Protein AF-A0A8C7XCG1-F1 (afdb_monomer)

Sequence (79 aa):
FCYNSLQNLGINPANIGFSTLTMESDKFICVREKVGEQAQVVIIDMADPNNPIRRPISADSAIMNPASKVIALKGKTPF

Organism: NCBI:txid183150

Foldseek 3Di:
DPQVLVVVLVDDNVQPDPQAWDDPELQWIWGWDQDPNFTWIWIAGNVHRNDIDIGRDAASDWDADHPDRDIDGHHDDPD

Secondary structure (DSSP, 8-state):
-HHHHHHHTT--GGG-STTTEE-SSSSEEEEEEEETTEEEEEEEETTSTTS-EEE---EEEEEE-SSSS-EEEEE----

Nearest PDB structures (foldseek):
  1bpo-assembly1_B  TM=1.001E+00  e=3.719E-10  Rattus norvegicus
  5ods-assembly1_A  TM=1.003E+00  e=3.950E-10  Mus musculus
  5ods-assembly2_B  TM=1.003E+00  e=5.024E-10  Mus musculus
  3iyv-assembly1_A  TM=1.001E+00  e=3.053E-09  Bos taurus
  6qnp-assembly3_C  TM=9.935E-01  e=2.128E-09  Homo sapiens

Mean predicted aligned error: 3.78 Å

pLDDT: mean 91.34, std 8.66, range [52.0, 96.88]

Radius of gyration: 12.04 Å; Cα contacts (8 Å, |Δi|>4): 136; chains: 1; bounding box: 28×27×35 Å

Solvent-accessible surface area (backbone atoms only — not comparable to full-atom values): 4760 Å² total; per-residue (Å²): 123,65,72,67,57,42,45,77,71,71,46,59,73,89,34,71,40,84,87,30,35,38,65,78,41,87,47,44,40,33,32,44,47,67,62,87,90,46,45,24,36,36,41,29,38,60,92,46,58,91,65,58,46,75,42,87,43,73,56,72,41,59,49,57,49,66,85,54,103,46,74,51,69,42,66,66,72,96,118

Structure (mmCIF, N/CA/C/O backbone):
data_AF-A0A8C7XCG1-F1
#
_entry.id   AF-A0A8C7XCG1-F1
#
loop_
_atom_site.group_PDB
_atom_site.id
_atom_site.type_symbol
_atom_site.label_atom_id
_atom_site.label_alt_id
_atom_site.label_comp_id
_atom_site.label_asym_id
_atom_site.label_entity_id
_atom_site.label_seq_id
_atom_site.pdbx_PDB_ins_code
_atom_site.Cartn_x
_atom_site.Cartn_y
_atom_site.Cartn_z
_atom_site.occupancy
_atom_site.B_iso_or_equiv
_atom_site.auth_seq_id
_atom_site.auth_comp_id
_atom_site.auth_asym_id
_atom_site.auth_atom_id
_atom_site.pdbx_PDB_model_num
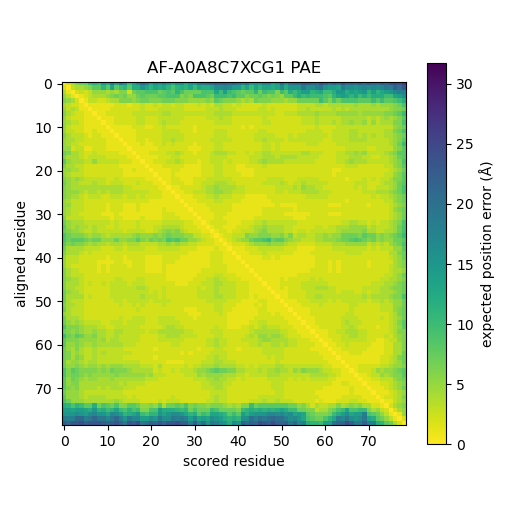ATOM 1 N N . PHE A 1 1 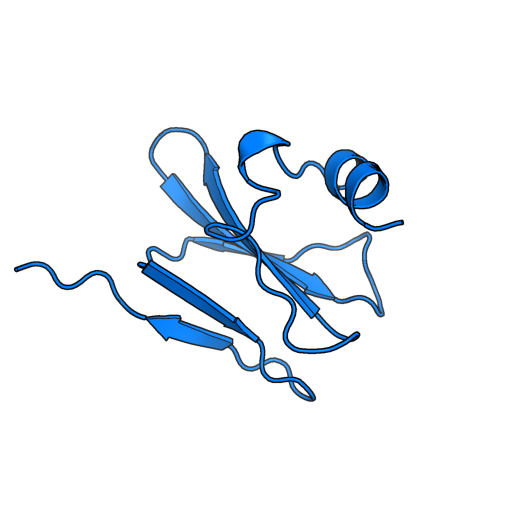? 14.099 8.793 -5.026 1.00 52.00 1 PHE A N 1
ATOM 2 C CA . PHE A 1 1 ? 13.326 8.268 -6.171 1.00 52.00 1 PHE A CA 1
ATOM 3 C C . PHE A 1 1 ? 11.840 8.062 -5.839 1.00 52.00 1 PHE A C 1
ATOM 5 O O . PHE A 1 1 ? 11.024 8.487 -6.635 1.00 52.00 1 PHE A O 1
ATOM 12 N N . CYS A 1 2 ? 11.451 7.537 -4.662 1.00 63.97 2 CYS A N 1
ATOM 13 C CA . CYS A 1 2 ? 10.025 7.328 -4.324 1.00 63.97 2 CYS A CA 1
ATOM 14 C C . CYS A 1 2 ? 9.161 8.596 -4.179 1.00 63.97 2 CYS A C 1
ATOM 16 O O . CYS A 1 2 ? 8.066 8.635 -4.719 1.00 63.97 2 CYS A O 1
ATOM 18 N N . TYR A 1 3 ? 9.615 9.629 -3.458 1.00 71.81 3 TYR A N 1
ATOM 19 C CA . TYR A 1 3 ? 8.727 10.726 -3.028 1.00 71.81 3 TYR A CA 1
ATOM 20 C C . TYR A 1 3 ? 8.033 11.469 -4.187 1.00 71.81 3 TYR A C 1
ATOM 22 O O . TYR A 1 3 ? 6.820 11.645 -4.166 1.00 71.81 3 TYR A O 1
ATOM 30 N N . ASN A 1 4 ? 8.790 11.855 -5.220 1.00 77.44 4 ASN A N 1
ATOM 31 C CA . ASN A 1 4 ? 8.259 12.629 -6.349 1.00 77.44 4 ASN A CA 1
ATOM 32 C C . ASN A 1 4 ? 7.360 11.771 -7.264 1.00 77.44 4 ASN A C 1
ATOM 34 O O . ASN A 1 4 ? 6.287 12.199 -7.675 1.00 77.44 4 ASN A O 1
ATOM 38 N N . SER A 1 5 ? 7.736 10.510 -7.504 1.00 84.06 5 SER A N 1
ATOM 39 C CA . SER A 1 5 ? 6.915 9.580 -8.290 1.00 84.06 5 SER A CA 1
ATOM 40 C C . SER A 1 5 ? 5.566 9.289 -7.630 1.00 84.06 5 SER A C 1
ATOM 42 O O . SER A 1 5 ? 4.558 9.216 -8.321 1.00 84.06 5 SER A O 1
ATOM 44 N N . LEU A 1 6 ? 5.518 9.169 -6.299 1.00 91.25 6 LEU A N 1
ATOM 45 C CA . LEU A 1 6 ? 4.269 8.918 -5.573 1.00 91.25 6 LEU A CA 1
ATOM 46 C C . LEU A 1 6 ? 3.293 10.100 -5.656 1.00 91.25 6 LEU A C 1
ATOM 48 O O . LEU A 1 6 ? 2.090 9.886 -5.803 1.00 91.25 6 LEU A O 1
ATOM 52 N N . GLN A 1 7 ? 3.793 11.339 -5.619 1.00 92.44 7 GLN A N 1
ATOM 53 C CA . GLN A 1 7 ? 2.942 12.517 -5.811 1.00 92.44 7 GLN A CA 1
ATOM 54 C C . GLN A 1 7 ? 2.332 12.557 -7.216 1.00 92.44 7 GLN A C 1
ATOM 56 O O . GLN A 1 7 ? 1.143 12.839 -7.352 1.00 92.44 7 GLN A O 1
ATOM 61 N N . ASN A 1 8 ? 3.104 12.187 -8.245 1.00 92.81 8 ASN A N 1
ATOM 62 C CA . ASN A 1 8 ? 2.604 12.091 -9.622 1.00 92.81 8 ASN A CA 1
ATOM 63 C C . ASN A 1 8 ? 1.492 11.038 -9.783 1.00 92.81 8 ASN A C 1
ATOM 65 O O . ASN A 1 8 ? 0.651 11.169 -10.667 1.00 92.81 8 ASN A O 1
ATOM 69 N N . LEU A 1 9 ? 1.447 10.028 -8.907 1.00 92.88 9 LEU A N 1
ATOM 70 C CA . LEU A 1 9 ? 0.383 9.014 -8.847 1.00 92.88 9 LEU A CA 1
ATOM 71 C C . LEU A 1 9 ? -0.836 9.455 -8.010 1.00 92.88 9 LEU A C 1
ATOM 73 O O . LEU A 1 9 ? -1.751 8.665 -7.754 1.00 92.88 9 LEU A O 1
ATOM 77 N N . GLY A 1 10 ? -0.861 10.712 -7.558 1.00 92.75 10 GLY A N 1
ATOM 78 C CA . GLY A 1 10 ? -1.952 11.277 -6.768 1.00 92.75 10 GLY A CA 1
ATOM 79 C C . GLY A 1 10 ? 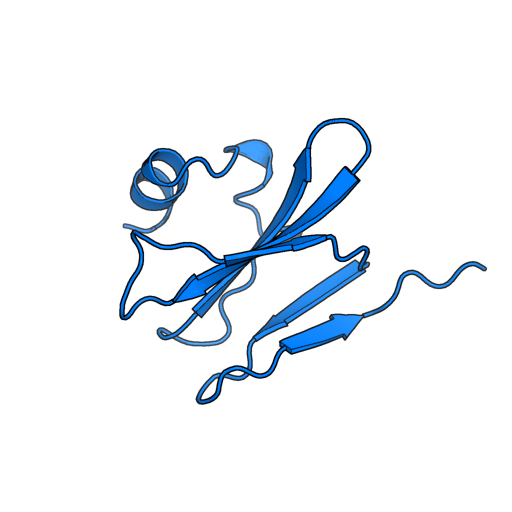-1.959 10.820 -5.308 1.00 92.75 10 GLY A C 1
ATOM 80 O O . GLY A 1 10 ? -3.022 10.790 -4.688 1.00 92.75 10 GLY A O 1
ATOM 81 N N . ILE A 1 11 ? -0.809 10.422 -4.754 1.00 95.12 11 ILE A N 1
ATOM 82 C CA . ILE A 1 11 ? -0.668 10.174 -3.315 1.00 95.12 11 ILE A CA 1
ATOM 83 C C . ILE A 1 11 ? -0.463 11.509 -2.600 1.00 95.12 11 ILE A C 1
ATOM 85 O O . ILE A 1 11 ? 0.450 12.270 -2.926 1.00 95.12 11 ILE A O 1
ATOM 89 N N . ASN A 1 12 ? -1.297 11.790 -1.597 1.00 94.00 12 ASN A N 1
ATOM 90 C CA . ASN A 1 12 ? -1.160 13.002 -0.794 1.00 94.00 12 ASN A CA 1
ATOM 91 C C . ASN A 1 12 ? 0.195 12.997 -0.050 1.00 94.00 12 ASN A C 1
ATOM 93 O O . ASN A 1 12 ? 0.487 12.015 0.639 1.00 94.00 12 ASN A O 1
ATOM 97 N N . PRO A 1 13 ? 0.994 14.081 -0.116 1.00 93.19 13 PRO A N 1
ATOM 98 C CA . PRO A 1 13 ? 2.278 14.183 0.579 1.00 93.19 13 PRO A CA 1
ATOM 99 C C . PRO A 1 13 ? 2.224 13.845 2.076 1.00 93.19 13 PRO A C 1
ATOM 101 O O . PRO A 1 13 ? 3.174 13.270 2.602 1.00 93.19 13 PRO A O 1
ATOM 104 N N . ALA A 1 14 ? 1.111 14.147 2.754 1.00 93.50 14 ALA A N 1
ATOM 105 C CA . ALA A 1 14 ? 0.912 13.842 4.174 1.00 93.50 14 ALA A CA 1
ATOM 106 C C . ALA A 1 14 ? 0.855 12.331 4.479 1.00 93.50 14 ALA A C 1
ATOM 108 O O . ALA A 1 14 ? 1.101 11.915 5.610 1.00 93.50 14 ALA A O 1
ATOM 109 N N . ASN A 1 15 ? 0.562 11.503 3.472 1.00 94.25 15 ASN A N 1
ATOM 110 C CA . ASN A 1 15 ? 0.497 10.045 3.591 1.00 94.25 15 ASN A CA 1
ATOM 111 C C . ASN A 1 15 ? 1.807 9.358 3.164 1.00 94.25 15 ASN A C 1
ATOM 113 O O . ASN A 1 15 ? 1.876 8.132 3.131 1.00 94.25 15 ASN A O 1
ATOM 117 N N . ILE A 1 16 ? 2.854 10.126 2.848 1.00 94.50 16 ILE A N 1
ATOM 118 C CA . ILE A 1 16 ? 4.187 9.603 2.532 1.00 94.50 16 ILE A CA 1
ATOM 119 C C . ILE A 1 16 ? 5.041 9.660 3.802 1.00 94.50 16 ILE A C 1
ATOM 121 O O . ILE A 1 16 ? 5.923 10.505 3.94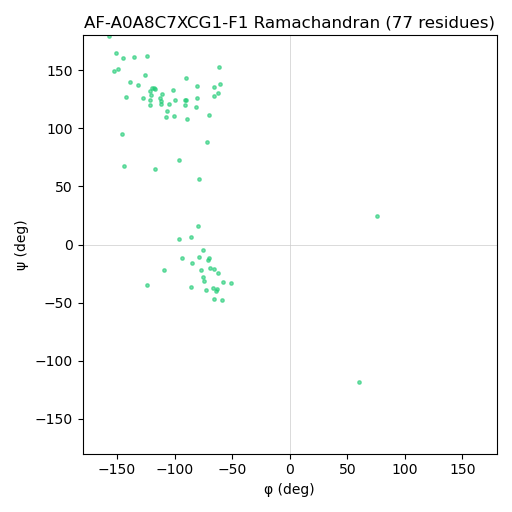8 1.00 94.50 16 ILE A O 1
ATOM 125 N N . GLY A 1 17 ? 4.749 8.776 4.754 1.00 93.75 17 GLY A N 1
ATOM 126 C CA . GLY A 1 17 ? 5.451 8.719 6.036 1.00 93.75 17 GLY A CA 1
ATOM 127 C C . GLY A 1 17 ? 5.482 7.314 6.622 1.00 93.75 17 GLY A C 1
ATOM 128 O O . GLY A 1 17 ? 4.719 6.448 6.212 1.00 93.75 17 GLY A O 1
ATOM 129 N N . PHE A 1 18 ? 6.350 7.090 7.612 1.00 92.62 18 PHE A N 1
ATOM 130 C CA . PHE A 1 18 ? 6.552 5.769 8.226 1.00 92.62 18 PHE A CA 1
ATOM 131 C C . PHE A 1 18 ? 5.271 5.162 8.821 1.00 92.62 18 PHE A C 1
ATOM 133 O O . PHE A 1 18 ? 5.089 3.951 8.823 1.00 92.62 18 PHE A O 1
ATOM 140 N N . SER A 1 19 ? 4.360 5.998 9.323 1.00 93.31 19 SER A N 1
ATOM 141 C CA . SER A 1 19 ? 3.094 5.523 9.876 1.00 93.31 19 SER A CA 1
ATOM 142 C C . SER A 1 19 ? 2.104 5.094 8.794 1.00 93.31 19 SER A C 1
ATOM 144 O O . SER A 1 19 ? 1.296 4.206 9.039 1.00 93.31 19 SER A O 1
ATOM 146 N N . THR A 1 20 ? 2.128 5.706 7.613 1.00 94.81 20 THR A N 1
ATOM 147 C CA . THR A 1 20 ? 1.081 5.593 6.584 1.00 94.81 20 THR A CA 1
ATOM 148 C C . THR A 1 20 ? 1.514 4.801 5.356 1.00 94.81 20 THR A C 1
ATOM 150 O O . THR A 1 20 ? 0.651 4.246 4.680 1.00 94.81 20 THR A O 1
ATOM 153 N N . LEU A 1 21 ? 2.815 4.680 5.101 1.00 96.31 21 LEU A N 1
ATOM 154 C CA . LEU A 1 21 ? 3.391 3.981 3.958 1.00 96.31 21 LEU A CA 1
ATOM 155 C C . LEU A 1 21 ? 4.233 2.789 4.416 1.00 96.31 21 LEU A C 1
ATOM 157 O O . LEU A 1 21 ? 5.080 2.923 5.297 1.00 96.31 21 LEU A O 1
ATOM 161 N N . THR A 1 22 ? 4.044 1.643 3.766 1.00 95.50 22 THR A N 1
ATOM 162 C CA . THR A 1 22 ? 4.859 0.439 3.960 1.00 95.50 22 THR A CA 1
ATOM 163 C C . THR A 1 22 ? 5.434 -0.055 2.633 1.00 95.50 22 THR A C 1
ATOM 165 O O . THR A 1 22 ? 4.824 0.078 1.566 1.00 95.50 22 THR A O 1
ATOM 168 N N . MET A 1 23 ? 6.643 -0.607 2.705 1.00 94.25 23 MET A N 1
ATOM 169 C CA . MET A 1 23 ? 7.369 -1.207 1.587 1.00 94.25 23 MET A CA 1
ATOM 170 C C . MET A 1 23 ? 8.166 -2.393 2.140 1.00 94.25 23 MET A C 1
ATOM 172 O O . MET A 1 23 ? 9.256 -2.219 2.673 1.00 94.25 23 MET A O 1
ATOM 176 N N . GLU A 1 24 ? 7.597 -3.594 2.044 1.00 93.88 24 GLU A N 1
ATOM 177 C CA . GLU A 1 24 ? 8.226 -4.834 2.538 1.00 93.88 24 GLU A CA 1
ATOM 178 C C . GLU A 1 24 ? 9.197 -5.455 1.514 1.00 93.88 24 GLU A C 1
ATOM 180 O O . GLU A 1 24 ? 9.994 -6.330 1.839 1.00 93.88 24 GLU A O 1
ATOM 185 N N . SER A 1 25 ? 9.112 -5.032 0.249 1.00 93.88 25 SER A N 1
ATOM 186 C CA . SER A 1 25 ? 9.973 -5.461 -0.861 1.00 93.88 25 SER A CA 1
ATOM 187 C C . SER A 1 25 ? 9.971 -4.404 -1.968 1.00 93.88 25 SER A C 1
ATOM 189 O O . SER A 1 25 ? 9.258 -3.405 -1.880 1.00 93.88 25 SER A O 1
ATOM 191 N N . ASP A 1 26 ? 10.714 -4.649 -3.043 1.00 92.88 26 ASP A N 1
ATOM 192 C CA . ASP A 1 26 ? 10.718 -3.830 -4.257 1.00 92.88 26 ASP A CA 1
ATOM 193 C C . ASP A 1 26 ? 9.478 -4.019 -5.150 1.00 92.88 26 ASP A C 1
ATOM 195 O O . ASP A 1 26 ? 9.330 -3.302 -6.136 1.00 92.88 26 ASP A O 1
ATOM 199 N N . LYS A 1 27 ? 8.572 -4.952 -4.820 1.00 94.31 27 LYS A N 1
ATOM 200 C CA . LYS A 1 27 ? 7.406 -5.269 -5.659 1.00 94.31 27 LYS A CA 1
ATOM 201 C C . LYS A 1 27 ? 6.198 -4.379 -5.421 1.00 94.31 27 LYS A C 1
ATOM 203 O O . LYS A 1 27 ? 5.468 -4.089 -6.364 1.00 94.31 27 LYS A O 1
ATOM 208 N N . PHE A 1 28 ? 5.952 -3.985 -4.174 1.00 95.50 28 PHE A N 1
ATOM 209 C CA . PHE A 1 28 ? 4.726 -3.284 -3.802 1.00 95.50 28 PHE A CA 1
ATOM 210 C C . PHE A 1 28 ? 4.988 -2.144 -2.829 1.00 95.50 28 PHE A C 1
ATOM 212 O O . PHE A 1 28 ? 5.727 -2.298 -1.856 1.00 95.50 28 PHE A O 1
ATOM 219 N N . ILE A 1 29 ? 4.286 -1.034 -3.045 1.00 95.44 29 ILE A N 1
ATOM 220 C CA . ILE A 1 29 ? 4.149 0.047 -2.068 1.00 95.44 29 ILE A CA 1
ATOM 221 C C . ILE A 1 29 ? 2.706 0.054 -1.587 1.00 95.44 29 ILE A C 1
ATOM 223 O O . ILE A 1 29 ? 1.779 0.063 -2.399 1.00 95.44 29 ILE A O 1
ATOM 227 N N . CYS A 1 30 ? 2.512 0.062 -0.274 1.00 95.75 30 CYS A N 1
ATOM 228 C CA . CYS A 1 30 ? 1.196 0.158 0.337 1.00 95.75 30 CYS A CA 1
ATOM 229 C C . CYS A 1 30 ? 1.079 1.511 1.039 1.00 95.75 30 CYS A C 1
ATOM 231 O O . CYS A 1 30 ? 1.898 1.833 1.896 1.00 95.75 30 CYS A O 1
ATOM 233 N N . VAL A 1 31 ? 0.073 2.308 0.690 1.00 96.75 31 VAL A N 1
ATOM 234 C CA . VAL A 1 31 ? -0.190 3.610 1.313 1.00 96.75 31 VAL A CA 1
ATOM 235 C C . VAL A 1 31 ? -1.582 3.601 1.911 1.00 96.75 31 VAL A C 1
ATOM 237 O O . VAL A 1 31 ? -2.569 3.344 1.227 1.00 96.75 31 VAL A O 1
ATOM 240 N N . ARG A 1 32 ? -1.678 3.903 3.198 1.00 96.00 32 ARG A N 1
ATOM 241 C CA . ARG A 1 32 ? -2.947 4.131 3.880 1.00 96.00 32 ARG A CA 1
ATOM 242 C C . ARG A 1 32 ? -3.264 5.610 3.799 1.00 96.00 32 ARG A C 1
ATOM 244 O O . ARG A 1 32 ? -2.473 6.443 4.238 1.00 96.00 32 ARG A O 1
ATOM 251 N N . GLU A 1 33 ? -4.427 5.932 3.263 1.00 95.00 33 GLU A N 1
ATOM 252 C CA . GLU A 1 33 ? -4.882 7.307 3.123 1.00 95.00 33 GLU A CA 1
ATOM 253 C C . GLU A 1 33 ? -6.341 7.453 3.545 1.00 95.00 33 GLU A C 1
ATOM 255 O O . GLU A 1 33 ? -7.105 6.487 3.626 1.00 95.00 33 GLU A O 1
ATOM 260 N N . LYS A 1 34 ? -6.726 8.697 3.818 1.00 93.00 34 LYS A N 1
ATOM 261 C CA . LYS A 1 34 ? -8.105 9.081 4.082 1.00 93.00 34 LYS A CA 1
ATOM 262 C C . LYS A 1 34 ? -8.506 10.136 3.056 1.00 93.00 34 LYS A C 1
ATOM 264 O O . LYS A 1 34 ? -7.873 11.188 2.988 1.00 93.00 34 LYS A O 1
ATOM 269 N N . VAL A 1 35 ? -9.528 9.847 2.256 1.00 89.62 35 VAL A N 1
ATOM 270 C CA . VAL A 1 35 ? -10.101 10.794 1.289 1.00 89.62 35 VAL A CA 1
ATOM 271 C C . VAL A 1 35 ? -11.456 11.230 1.828 1.00 89.62 35 VAL A C 1
ATOM 273 O O . VAL A 1 35 ? -12.387 10.432 1.925 1.00 89.62 35 VAL A O 1
ATOM 276 N N . GLY A 1 36 ? -11.541 12.489 2.264 1.00 89.31 36 GLY A N 1
ATOM 277 C CA . GLY A 1 36 ? -12.681 12.968 3.045 1.00 89.31 36 GLY A CA 1
ATOM 278 C C . GLY A 1 36 ? -12.818 12.174 4.347 1.00 89.31 36 GLY A C 1
ATOM 279 O O . GLY A 1 36 ? -11.906 12.162 5.175 1.00 89.31 36 GLY A O 1
ATOM 280 N N . GLU A 1 37 ? -13.943 11.479 4.519 1.00 89.25 37 GLU A N 1
ATOM 281 C CA .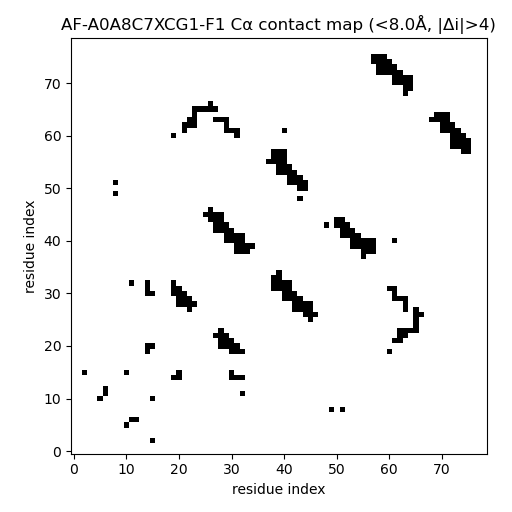 GLU A 1 37 ? -14.181 10.608 5.677 1.00 89.25 37 GLU A CA 1
ATOM 282 C C . GLU A 1 37 ? -13.812 9.135 5.446 1.00 89.25 37 GLU A C 1
ATOM 284 O O . GLU A 1 37 ? -13.706 8.372 6.409 1.00 89.25 37 GLU A O 1
ATOM 289 N N . GLN A 1 38 ? -13.542 8.730 4.203 1.00 91.31 38 GLN A N 1
ATOM 290 C CA . GLN A 1 38 ? -13.335 7.330 3.849 1.00 91.31 38 GLN A CA 1
ATOM 291 C C . GLN A 1 38 ? -11.861 6.926 3.956 1.00 91.31 38 GLN A C 1
ATOM 293 O O . GLN A 1 38 ? -10.985 7.528 3.335 1.00 91.31 38 GLN A O 1
ATOM 298 N N . ALA A 1 39 ? -11.590 5.881 4.740 1.00 94.12 39 ALA A N 1
ATOM 299 C CA . ALA A 1 39 ? -10.279 5.242 4.792 1.00 94.12 39 ALA A CA 1
ATOM 300 C C . ALA A 1 39 ? -10.105 4.276 3.615 1.00 94.12 39 ALA A C 1
ATOM 302 O O . ALA A 1 39 ? -11.011 3.499 3.296 1.00 94.12 39 ALA A O 1
ATOM 303 N N . GLN A 1 40 ? -8.930 4.307 2.994 1.00 96.19 40 GLN A N 1
ATOM 304 C CA . GLN A 1 40 ? -8.568 3.369 1.944 1.00 96.19 40 GLN A CA 1
ATOM 305 C C . GLN A 1 40 ? -7.088 3.008 1.978 1.00 96.19 40 GLN A C 1
ATOM 307 O O . GLN A 1 40 ? -6.250 3.711 2.548 1.00 96.19 40 GLN A O 1
ATOM 312 N N . VAL A 1 41 ? -6.783 1.886 1.338 1.00 96.50 41 VAL A N 1
ATOM 313 C CA . VAL A 1 41 ? -5.421 1.428 1.096 1.00 96.50 41 VAL A CA 1
ATOM 314 C C . VAL A 1 41 ? -5.163 1.496 -0.403 1.00 96.50 41 VAL A C 1
ATOM 316 O O . VAL A 1 41 ? -5.929 0.951 -1.202 1.00 96.50 41 VAL A O 1
ATOM 319 N N . VAL A 1 42 ? -4.087 2.180 -0.772 1.00 96.88 42 VAL A N 1
ATOM 320 C CA . VA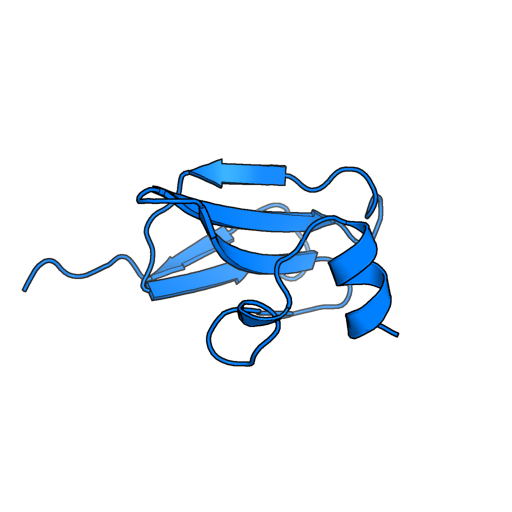L A 1 42 ? -3.559 2.261 -2.129 1.00 96.88 42 VAL A CA 1
ATOM 321 C C . VAL A 1 42 ? -2.404 1.284 -2.248 1.00 96.88 42 VAL A C 1
ATOM 323 O O . VAL A 1 42 ? -1.454 1.343 -1.472 1.00 96.88 42 VAL A O 1
ATOM 326 N N . ILE A 1 43 ? -2.490 0.388 -3.220 1.00 96.62 43 ILE A N 1
ATOM 327 C CA . ILE A 1 43 ? -1.461 -0.600 -3.523 1.00 96.62 43 ILE A CA 1
ATOM 328 C C . ILE A 1 43 ? -0.869 -0.229 -4.877 1.00 96.62 43 ILE A C 1
ATOM 330 O O . ILE A 1 43 ? -1.587 -0.179 -5.878 1.00 96.62 43 ILE A O 1
ATOM 334 N N . ILE A 1 44 ? 0.432 0.027 -4.904 1.00 96.00 44 ILE A N 1
ATOM 335 C CA . ILE A 1 44 ? 1.188 0.344 -6.115 1.00 96.00 44 ILE A CA 1
ATOM 336 C C . ILE A 1 44 ? 2.033 -0.880 -6.442 1.00 96.00 44 ILE A C 1
ATOM 338 O O . ILE A 1 44 ? 2.901 -1.257 -5.656 1.00 96.00 44 ILE A O 1
ATOM 342 N N . ASP A 1 45 ? 1.744 -1.510 -7.576 1.00 94.75 45 ASP A N 1
ATOM 343 C CA . ASP A 1 45 ? 2.548 -2.594 -8.138 1.00 94.75 45 ASP A CA 1
ATOM 344 C C . ASP A 1 45 ? 3.722 -1.963 -8.891 1.00 94.75 45 ASP A C 1
ATOM 346 O O . ASP A 1 45 ? 3.518 -1.194 -9.825 1.00 94.75 45 ASP A O 1
ATOM 350 N N . MET A 1 46 ? 4.956 -2.240 -8.482 1.00 92.62 46 MET A N 1
ATOM 351 C CA . MET A 1 46 ? 6.139 -1.624 -9.091 1.00 92.62 46 MET A CA 1
ATOM 352 C C . MET A 1 46 ? 6.415 -2.152 -10.506 1.00 92.62 46 MET A C 1
ATOM 354 O O . MET A 1 46 ? 7.173 -1.524 -11.245 1.00 92.62 46 MET A O 1
ATOM 358 N N . ALA A 1 47 ? 5.774 -3.257 -10.908 1.00 93.62 47 ALA A N 1
ATOM 359 C CA . ALA A 1 47 ? 5.764 -3.707 -12.298 1.00 93.62 47 ALA A CA 1
ATOM 360 C C . ALA A 1 47 ? 4.794 -2.896 -13.182 1.00 93.62 47 ALA A C 1
ATOM 362 O O . ALA A 1 47 ? 4.976 -2.857 -14.397 1.00 93.62 47 ALA A O 1
ATOM 363 N N . ASP A 1 48 ? 3.790 -2.242 -12.588 1.00 94.94 48 ASP A N 1
ATOM 364 C CA . ASP A 1 48 ? 2.821 -1.378 -13.274 1.00 94.94 48 ASP A CA 1
ATOM 365 C C . ASP A 1 48 ? 2.421 -0.169 -12.393 1.00 94.94 48 ASP A C 1
ATOM 367 O O . ASP A 1 48 ? 1.287 -0.065 -11.908 1.00 94.94 48 ASP A O 1
ATOM 371 N N . PRO A 1 49 ? 3.361 0.762 -12.136 1.00 92.38 49 PRO A N 1
ATOM 372 C CA . PRO A 1 49 ? 3.185 1.802 -11.122 1.00 92.38 49 PRO A CA 1
ATOM 373 C C . PRO A 1 49 ? 2.121 2.840 -11.493 1.00 92.38 49 PRO A C 1
ATOM 375 O O . PRO A 1 49 ? 1.605 3.526 -10.614 1.00 92.38 49 PRO A O 1
ATOM 378 N N . ASN A 1 50 ? 1.776 2.955 -12.779 1.00 94.06 50 ASN A N 1
ATOM 379 C CA . ASN A 1 50 ? 0.801 3.926 -13.277 1.00 94.06 50 ASN A CA 1
ATOM 380 C C . ASN A 1 50 ? -0.654 3.500 -13.029 1.00 94.06 50 ASN A C 1
ATOM 382 O O . ASN A 1 50 ? -1.554 4.324 -13.186 1.00 94.06 50 ASN A O 1
ATOM 386 N N . ASN A 1 51 ? -0.888 2.251 -12.613 1.00 95.62 51 ASN A N 1
ATOM 387 C CA . ASN A 1 51 ? -2.219 1.702 -12.353 1.00 95.62 51 ASN A CA 1
ATOM 388 C C . ASN A 1 51 ? -2.392 1.304 -10.870 1.00 95.62 51 ASN A C 1
ATOM 390 O O . ASN A 1 51 ? -2.563 0.123 -10.552 1.00 95.62 51 ASN A O 1
ATOM 394 N N . PRO A 1 52 ? -2.356 2.269 -9.927 1.00 95.06 52 PRO A N 1
ATOM 395 C CA . PR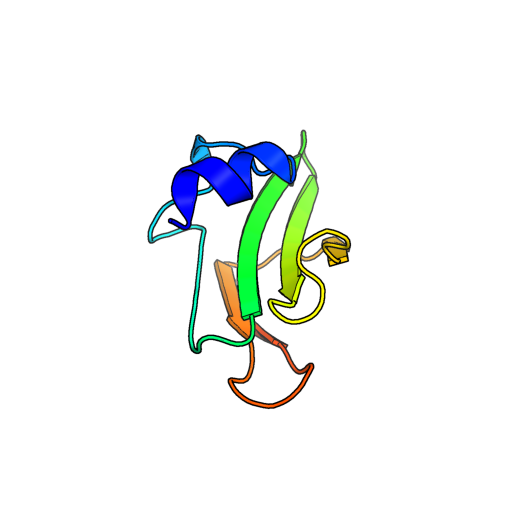O A 1 52 ? -2.508 1.981 -8.507 1.00 95.06 52 PRO A CA 1
ATOM 396 C C . PRO A 1 52 ? -3.908 1.447 -8.186 1.00 95.06 52 PRO A C 1
ATOM 398 O O . PRO A 1 52 ? -4.931 1.999 -8.596 1.00 95.06 52 PRO A O 1
ATOM 401 N N . ILE A 1 53 ? -3.963 0.396 -7.372 1.00 96.12 53 ILE A N 1
ATOM 402 C CA . ILE A 1 53 ? -5.213 -0.220 -6.929 1.00 96.12 53 ILE A CA 1
ATOM 403 C C . ILE A 1 53 ? -5.647 0.453 -5.627 1.00 96.12 53 ILE A C 1
ATOM 405 O O . ILE A 1 53 ? -4.946 0.370 -4.621 1.00 96.12 53 ILE A O 1
ATOM 409 N N . ARG A 1 54 ? -6.830 1.073 -5.615 1.00 96.06 54 ARG A N 1
ATOM 410 C CA . ARG A 1 54 ? -7.415 1.692 -4.414 1.00 96.06 54 ARG A CA 1
ATOM 411 C C . ARG A 1 54 ? -8.535 0.812 -3.867 1.00 96.06 54 ARG A C 1
ATOM 413 O O . ARG A 1 54 ? -9.487 0.497 -4.581 1.00 96.06 54 ARG A O 1
ATOM 420 N N . ARG A 1 55 ? -8.413 0.369 -2.614 1.00 95.56 55 ARG A N 1
ATOM 421 C CA . ARG A 1 55 ? -9.402 -0.491 -1.944 1.00 95.56 55 ARG A CA 1
ATOM 422 C C . ARG A 1 55 ? -9.939 0.211 -0.691 1.00 95.56 55 ARG A C 1
ATOM 424 O O . ARG A 1 55 ? -9.126 0.611 0.144 1.00 95.56 55 ARG A O 1
ATOM 431 N N . PRO A 1 56 ? -11.270 0.327 -0.510 1.00 95.12 56 PRO A N 1
ATOM 432 C CA . PRO A 1 56 ? -11.862 0.938 0.680 1.00 95.12 56 PRO A CA 1
ATOM 433 C C . PRO A 1 56 ? -11.686 0.011 1.891 1.00 95.12 56 PRO A C 1
ATOM 435 O O . PRO A 1 56 ? -12.516 -0.853 2.164 1.00 95.12 56 PRO A O 1
ATOM 438 N N . ILE A 1 57 ? -10.558 0.152 2.585 1.00 94.81 57 ILE A N 1
ATOM 439 C CA . ILE A 1 57 ? -10.139 -0.689 3.707 1.00 94.81 57 ILE A CA 1
ATOM 440 C C . ILE A 1 57 ? -9.807 0.217 4.892 1.00 94.81 57 ILE A C 1
ATOM 442 O O . ILE A 1 57 ? -8.967 1.111 4.793 1.00 94.81 57 ILE A O 1
ATOM 446 N N . SER A 1 58 ? -10.438 -0.054 6.034 1.00 93.50 58 SER A N 1
ATOM 447 C CA . SER A 1 58 ? -10.150 0.609 7.306 1.00 93.50 58 SER A CA 1
ATOM 448 C C . SER A 1 58 ? -9.270 -0.297 8.169 1.00 93.50 58 SER A C 1
ATOM 450 O O . SER A 1 58 ? -9.720 -1.343 8.631 1.00 93.50 58 SER A O 1
ATOM 452 N N . ALA A 1 59 ? -8.007 0.088 8.364 1.00 92.44 59 ALA A N 1
ATOM 453 C CA . ALA A 1 59 ? -7.024 -0.693 9.114 1.00 92.44 59 ALA A CA 1
ATOM 454 C C . ALA A 1 59 ? -5.987 0.206 9.809 1.00 92.44 59 ALA A C 1
ATOM 456 O O . ALA A 1 59 ? -5.642 1.283 9.307 1.00 92.44 59 ALA A O 1
ATOM 457 N N . ASP A 1 60 ? -5.455 -0.262 10.937 1.00 91.81 60 ASP A N 1
ATOM 458 C CA . ASP A 1 60 ? -4.360 0.390 11.668 1.00 91.81 60 ASP A CA 1
ATOM 459 C C . ASP A 1 60 ? -3.014 0.196 10.981 1.00 91.81 60 ASP A C 1
ATOM 461 O O . ASP A 1 60 ? -2.112 1.021 11.115 1.00 91.81 60 ASP A O 1
ATOM 465 N N . SER A 1 61 ? -2.856 -0.902 10.247 1.00 93.19 61 SER A N 1
ATOM 466 C CA . SER A 1 61 ? -1.646 -1.212 9.491 1.00 93.19 61 SER A CA 1
ATOM 467 C C . SER A 1 61 ? -1.997 -2.093 8.302 1.00 93.19 61 SER A C 1
ATOM 469 O O . SER A 1 61 ? -2.949 -2.874 8.357 1.00 93.19 61 SER A O 1
ATOM 471 N N . ALA A 1 62 ? -1.228 -1.958 7.229 1.00 95.69 62 ALA A N 1
ATOM 472 C CA . ALA A 1 62 ? -1.377 -2.745 6.018 1.00 95.69 62 ALA A CA 1
ATOM 473 C C . ALA A 1 62 ? 0.018 -3.044 5.467 1.00 95.69 62 ALA A C 1
ATOM 475 O O . ALA A 1 62 ? 0.809 -2.118 5.281 1.00 95.69 62 ALA A O 1
ATOM 476 N N . ILE A 1 63 ? 0.313 -4.319 5.227 1.00 95.88 63 ILE A N 1
ATOM 477 C CA . ILE A 1 63 ? 1.586 -4.776 4.659 1.00 95.88 63 ILE A CA 1
ATOM 478 C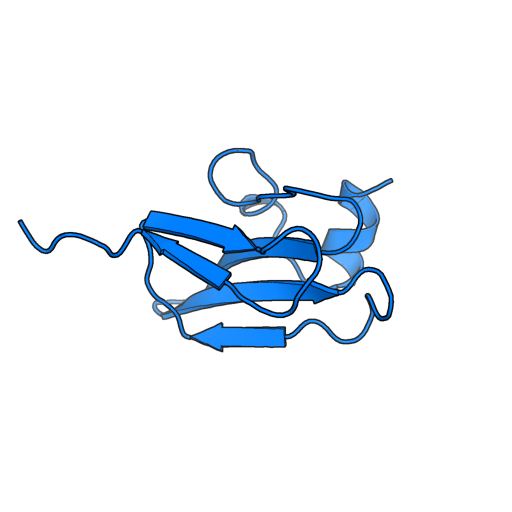 C . ILE A 1 63 ? 1.310 -5.759 3.523 1.00 95.88 63 ILE A C 1
ATOM 480 O O . ILE A 1 63 ? 0.415 -6.603 3.617 1.00 95.88 63 ILE A O 1
ATOM 484 N N . MET A 1 64 ? 2.051 -5.627 2.427 1.00 96.75 64 MET A N 1
ATOM 485 C CA . MET A 1 64 ? 1.940 -6.512 1.268 1.00 96.75 64 MET A CA 1
ATOM 486 C C . MET A 1 64 ? 2.899 -7.691 1.411 1.00 96.75 64 MET A C 1
ATOM 488 O O . MET A 1 64 ? 4.020 -7.535 1.891 1.00 96.75 64 MET A O 1
ATOM 492 N N . ASN A 1 65 ? 2.477 -8.869 0.958 1.00 95.06 65 ASN A N 1
ATOM 493 C CA . ASN A 1 65 ? 3.374 -10.005 0.802 1.00 95.06 65 ASN A CA 1
ATOM 494 C C . ASN A 1 65 ? 4.500 -9.646 -0.196 1.00 95.06 65 ASN A C 1
ATOM 496 O O . ASN A 1 65 ? 4.218 -9.057 -1.241 1.00 95.06 65 ASN A O 1
ATOM 500 N N . PRO A 1 66 ? 5.762 -10.024 0.074 1.00 92.44 66 PRO A N 1
ATOM 501 C CA . PRO A 1 66 ? 6.901 -9.613 -0.752 1.00 92.44 66 PRO A CA 1
ATOM 502 C C . PRO A 1 66 ? 6.948 -10.267 -2.145 1.00 92.44 66 PRO A C 1
ATOM 504 O O . PRO A 1 66 ? 7.743 -9.868 -2.991 1.00 92.44 66 PRO A O 1
ATOM 507 N N . ALA A 1 67 ? 6.130 -11.292 -2.408 1.00 91.44 67 ALA A N 1
ATOM 508 C CA . ALA A 1 67 ? 6.165 -12.051 -3.658 1.00 91.44 67 ALA A CA 1
ATOM 509 C C . ALA A 1 67 ? 4.828 -12.093 -4.408 1.00 91.44 67 ALA A C 1
ATOM 511 O O . ALA A 1 67 ? 4.837 -12.119 -5.640 1.00 91.44 67 ALA A O 1
ATOM 512 N N . SER A 1 68 ? 3.706 -12.122 -3.688 1.00 93.50 68 SER A N 1
ATOM 513 C CA . SER A 1 68 ? 2.365 -12.402 -4.214 1.00 93.50 68 SER A CA 1
ATOM 514 C C . SER A 1 68 ? 1.375 -11.278 -3.902 1.00 93.50 68 SER A C 1
ATOM 516 O O . SER A 1 68 ? 1.601 -10.461 -3.013 1.00 93.50 68 SER A O 1
ATOM 518 N N . LYS A 1 69 ? 0.244 -11.242 -4.618 1.00 92.31 69 LYS A N 1
ATOM 519 C CA . LYS A 1 69 ? -0.821 -10.238 -4.435 1.00 92.31 69 LYS A CA 1
ATOM 520 C C . LYS A 1 69 ? -1.703 -10.559 -3.217 1.00 92.31 69 LYS A C 1
ATOM 522 O O . LYS A 1 69 ? -2.915 -10.705 -3.339 1.00 92.31 69 LYS A O 1
ATOM 527 N N . VAL A 1 70 ? -1.074 -10.694 -2.051 1.00 95.25 70 VAL A N 1
ATOM 528 C CA . VAL A 1 70 ? -1.711 -10.954 -0.751 1.00 95.25 70 VAL A CA 1
ATOM 529 C C . VAL A 1 70 ? -1.386 -9.797 0.189 1.00 95.25 70 VAL A C 1
ATOM 531 O O . VAL A 1 70 ? -0.234 -9.374 0.266 1.00 95.25 70 VAL A O 1
ATOM 534 N N . ILE A 1 71 ? -2.389 -9.295 0.911 1.00 94.81 71 ILE A N 1
ATOM 535 C CA . ILE A 1 71 ? -2.240 -8.201 1.876 1.00 94.81 71 ILE A CA 1
ATOM 536 C C . ILE A 1 71 ? -2.597 -8.682 3.281 1.00 94.81 71 ILE A C 1
ATOM 538 O O . ILE A 1 71 ? -3.619 -9.341 3.473 1.00 94.81 71 ILE A O 1
ATOM 542 N N . ALA A 1 72 ? -1.767 -8.340 4.263 1.00 96.06 72 ALA A N 1
ATOM 543 C CA . ALA A 1 72 ? -2.074 -8.529 5.672 1.00 96.06 72 ALA A CA 1
ATOM 544 C C . ALA A 1 72 ? -2.512 -7.193 6.281 1.00 96.06 72 ALA A C 1
ATOM 546 O O . ALA A 1 72 ? -1.883 -6.152 6.070 1.00 96.06 72 ALA A O 1
ATOM 547 N N . LEU A 1 73 ? -3.610 -7.228 7.033 1.00 95.81 73 LEU A N 1
ATOM 548 C CA . LEU A 1 73 ? -4.234 -6.054 7.634 1.00 95.81 73 LEU A CA 1
ATOM 549 C C . LEU A 1 73 ? -4.282 -6.226 9.149 1.00 95.81 73 LEU A C 1
ATOM 551 O O . LEU A 1 73 ? -4.760 -7.247 9.643 1.00 95.81 73 LEU A O 1
ATOM 555 N N . LYS A 1 74 ? -3.860 -5.198 9.887 1.00 94.31 74 LYS A N 1
ATOM 556 C CA . LYS A 1 74 ? -4.206 -5.064 11.304 1.00 94.31 74 LYS A CA 1
ATOM 557 C C . LYS A 1 74 ? -5.516 -4.285 11.387 1.00 94.31 74 LYS A C 1
ATOM 559 O O . LYS A 1 74 ? -5.541 -3.091 11.086 1.00 94.31 74 LYS A O 1
ATOM 564 N N . GLY A 1 75 ? -6.602 -4.967 11.742 1.00 90.50 75 GLY A N 1
ATOM 565 C CA . GLY A 1 75 ? -7.907 -4.332 11.919 1.00 90.50 75 GLY A CA 1
ATOM 566 C C . GLY A 1 75 ? -7.881 -3.280 13.028 1.00 90.50 75 GLY A C 1
ATOM 567 O O . GLY A 1 75 ? -7.094 -3.389 13.965 1.00 90.50 75 GLY A O 1
ATOM 568 N N . LYS A 1 76 ? -8.761 -2.281 12.920 1.00 80.81 76 LYS A N 1
ATOM 569 C CA . LYS A 1 76 ? -9.059 -1.376 14.033 1.00 80.81 76 LYS A CA 1
ATOM 570 C C . LYS A 1 76 ? -9.831 -2.159 15.085 1.00 80.81 76 LYS A C 1
ATOM 572 O O . LYS A 1 76 ? -10.963 -2.565 14.822 1.00 80.81 76 LYS A O 1
ATOM 577 N N . THR A 1 77 ? -9.232 -2.409 16.243 1.00 78.38 77 THR A N 1
ATOM 578 C CA . THR A 1 77 ? -9.977 -2.959 17.381 1.00 78.38 77 THR A CA 1
ATOM 579 C C . THR A 1 77 ? -11.005 -1.924 17.848 1.00 78.38 77 THR A C 1
ATOM 581 O O . THR A 1 77 ? -10.629 -0.777 18.074 1.00 78.38 77 THR A O 1
ATOM 584 N N . PRO A 1 78 ? -12.296 -2.285 17.973 1.00 64.62 78 PRO A N 1
ATOM 585 C CA . PRO A 1 78 ? -13.347 -1.358 18.398 1.00 64.62 78 PRO A CA 1
ATOM 586 C C . PRO A 1 78 ? -13.394 -1.124 19.923 1.00 64.62 78 PRO A C 1
ATOM 588 O O . PRO A 1 78 ? -14.406 -0.633 20.416 1.00 64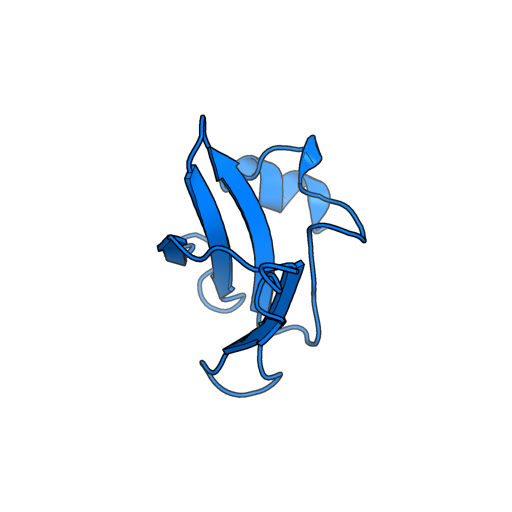.62 78 PRO A O 1
ATOM 591 N N . PHE A 1 79 ? -12.337 -1.481 20.660 1.00 56.16 79 PHE A N 1
ATOM 592 C CA . PHE A 1 79 ? -12.250 -1.379 22.118 1.00 56.16 79 PHE A CA 1
ATOM 593 C C . PHE A 1 79 ? -11.031 -0.556 22.524 1.00 56.16 79 PHE A C 1
ATOM 595 O O . PHE A 1 79 ? -9.951 -0.810 21.938 1.00 56.16 79 PHE A O 1
#

InterPro domains:
  IPR016025 Clathrin heavy chain, N-terminal [G3DSA:2.130.10.110] (2-79)
  IPR016025 Clathrin heavy chain, N-terminal [SSF50989] (5-76)
  IPR022365 Clathrin, heavy chain, propeller repeat [PF01394] (10-46)